Protein AF-A0A352RTJ4-F1 (afdb_monomer_lite)

Sequence (80 aa):
AARVLRGRKVASGVSLKVAPASLRDQLQAASEGTLGVLMDAGAELLPNACNACAGYGATRFPAGSRAIASTARNFPGRMG

Secondary structure (DSSP, 8-state):
-HHHHTT--PPTT--EEE--SSHHHHHHHHHTTHHHHHHHTTEEEPPSS-GGGGT-GGGPPPTT------SS---TTTT-

Structure (mmCIF, N/CA/C/O backbone):
data_AF-A0A352RTJ4-F1
#
_entry.id   AF-A0A352RTJ4-F1
#
loop_
_atom_site.group_PDB
_atom_site.id
_atom_site.type_symbol
_atom_site.label_atom_id
_atom_site.label_alt_id
_atom_site.label_comp_id
_atom_site.label_asym_id
_atom_site.label_entity_id
_atom_site.label_seq_id
_atom_site.pdbx_PDB_ins_code
_atom_site.Cartn_x
_atom_site.Cartn_y
_atom_site.Cartn_z
_atom_site.occupancy
_atom_site.B_iso_or_equiv
_atom_site.auth_seq_id
_atom_site.auth_comp_id
_atom_site.auth_asym_id
_atom_site.auth_atom_id
_atom_site.pdbx_PDB_model_num
ATOM 1 N N . ALA A 1 1 ? -12.212 2.997 -0.066 1.00 93.62 1 ALA A N 1
ATOM 2 C CA . ALA A 1 1 ? -11.645 1.640 0.101 1.00 93.62 1 ALA A CA 1
ATOM 3 C C . ALA A 1 1 ? -12.286 0.880 1.267 1.00 93.62 1 ALA A C 1
ATOM 5 O O . ALA A 1 1 ? -12.951 -0.114 1.009 1.00 93.62 1 ALA A O 1
ATOM 6 N N . ALA A 1 2 ? -12.182 1.365 2.514 1.00 97.19 2 ALA A N 1
ATOM 7 C CA . ALA A 1 2 ? -12.675 0.659 3.708 1.00 97.19 2 ALA A CA 1
ATOM 8 C C . ALA A 1 2 ? -14.139 0.185 3.618 1.00 97.19 2 ALA A C 1
ATOM 10 O O . ALA A 1 2 ? -14.421 -0.973 3.892 1.00 97.19 2 ALA A O 1
ATOM 11 N N . ARG A 1 3 ? -15.067 1.025 3.132 1.00 98.00 3 ARG A N 1
ATOM 12 C CA . ARG A 1 3 ? -16.477 0.630 2.932 1.00 98.00 3 ARG A CA 1
ATOM 13 C C . ARG A 1 3 ? -16.653 -0.625 2.063 1.00 98.00 3 ARG A C 1
ATOM 15 O O . ARG A 1 3 ? -17.547 -1.413 2.327 1.00 98.00 3 ARG A O 1
ATOM 22 N N . VAL A 1 4 ? -15.815 -0.802 1.040 1.00 97.50 4 VAL A N 1
ATOM 23 C CA . VAL A 1 4 ? -15.870 -1.959 0.128 1.00 97.50 4 VAL A CA 1
ATOM 24 C C . VAL A 1 4 ? -15.214 -3.190 0.756 1.00 97.50 4 VAL A C 1
ATOM 26 O O . VAL A 1 4 ? -15.682 -4.305 0.553 1.00 97.50 4 VAL A O 1
ATOM 29 N N . LEU A 1 5 ? -14.137 -2.986 1.519 1.00 97.50 5 LEU A N 1
ATOM 30 C CA . LEU A 1 5 ? -13.342 -4.060 2.118 1.00 97.50 5 LEU A CA 1
ATOM 31 C C . LEU A 1 5 ? -13.871 -4.546 3.475 1.00 97.50 5 LEU A C 1
ATOM 33 O O . LEU A 1 5 ? -13.424 -5.579 3.961 1.00 97.50 5 LEU A O 1
ATOM 37 N N . ARG A 1 6 ? -14.833 -3.843 4.082 1.00 97.88 6 ARG A N 1
ATOM 38 C CA . ARG A 1 6 ? -15.426 -4.228 5.368 1.00 97.88 6 ARG A CA 1
ATOM 39 C C . ARG A 1 6 ? -15.987 -5.652 5.313 1.00 97.88 6 ARG A C 1
ATOM 41 O O . ARG A 1 6 ? -16.831 -5.957 4.474 1.00 97.88 6 ARG A O 1
ATOM 48 N N . GLY A 1 7 ? -15.508 -6.506 6.221 1.00 97.56 7 GLY A N 1
ATOM 49 C CA . GLY A 1 7 ? -15.894 -7.919 6.303 1.00 97.56 7 GLY A CA 1
ATOM 50 C C . GLY A 1 7 ? -15.329 -8.804 5.186 1.00 97.56 7 GLY A C 1
ATOM 51 O O . GLY A 1 7 ? -15.724 -9.960 5.072 1.00 97.56 7 GLY A O 1
ATOM 52 N N . ARG A 1 8 ? -14.423 -8.285 4.349 1.00 98.06 8 ARG A N 1
ATOM 53 C CA . ARG A 1 8 ? -13.767 -9.026 3.266 1.00 98.06 8 ARG A CA 1
ATOM 54 C C . ARG A 1 8 ? -12.278 -9.168 3.554 1.00 98.06 8 ARG A C 1
ATOM 56 O O . ARG A 1 8 ? -11.712 -8.419 4.343 1.00 98.06 8 ARG A O 1
ATOM 63 N N . LYS A 1 9 ? -11.641 -10.120 2.878 1.00 97.88 9 LYS A N 1
ATOM 64 C CA . LYS A 1 9 ? -10.190 -10.316 2.890 1.00 97.88 9 LYS A CA 1
ATOM 65 C C . LYS A 1 9 ? -9.655 -10.183 1.472 1.00 97.88 9 LYS A C 1
ATOM 67 O O . LYS A 1 9 ? -10.355 -10.502 0.509 1.00 97.88 9 LYS A O 1
ATOM 72 N N . VAL A 1 10 ? -8.429 -9.692 1.351 1.00 97.44 10 VAL A N 1
ATOM 73 C CA . VAL A 1 10 ? -7.691 -9.693 0.089 1.00 97.44 10 VAL A CA 1
ATOM 74 C C . VAL A 1 10 ? -7.546 -11.141 -0.390 1.00 97.44 10 VAL A C 1
ATOM 76 O O . VAL A 1 10 ? -7.321 -12.051 0.406 1.00 97.44 10 VAL A O 1
ATOM 79 N N . ALA A 1 11 ? -7.745 -11.360 -1.690 1.00 97.75 11 ALA A N 1
ATOM 80 C CA . ALA A 1 11 ? -7.675 -12.687 -2.289 1.00 97.75 11 ALA A CA 1
ATOM 81 C C . ALA A 1 11 ? -6.256 -13.274 -2.207 1.00 97.75 11 ALA A C 1
ATOM 83 O O . ALA A 1 11 ? -5.266 -12.542 -2.233 1.00 97.75 11 ALA A O 1
ATOM 84 N N . SER A 1 12 ? -6.160 -14.606 -2.171 1.00 96.44 12 SER A N 1
ATOM 85 C CA . SER A 1 12 ? -4.869 -15.295 -2.247 1.00 96.44 12 SER A CA 1
ATOM 86 C C . SER A 1 12 ? -4.104 -14.891 -3.513 1.00 96.44 12 SER A C 1
ATOM 88 O O . SER A 1 12 ? -4.694 -14.761 -4.586 1.00 96.44 12 SER A O 1
ATOM 90 N N . GLY A 1 13 ? -2.795 -14.667 -3.380 1.00 94.62 13 GLY A N 1
ATOM 91 C CA . GLY A 1 13 ? -1.930 -14.220 -4.477 1.00 94.62 13 GLY A CA 1
ATOM 92 C C . GLY A 1 13 ? -2.029 -12.728 -4.817 1.00 94.62 13 GLY A C 1
ATOM 93 O O . GLY A 1 13 ? -1.351 -12.277 -5.737 1.00 94.62 13 GLY A O 1
ATOM 94 N N . VAL A 1 14 ? -2.831 -11.946 -4.085 1.00 95.75 14 VAL A N 1
ATOM 95 C CA . VAL A 1 14 ? -2.931 -10.489 -4.248 1.00 95.75 14 VAL A CA 1
ATOM 96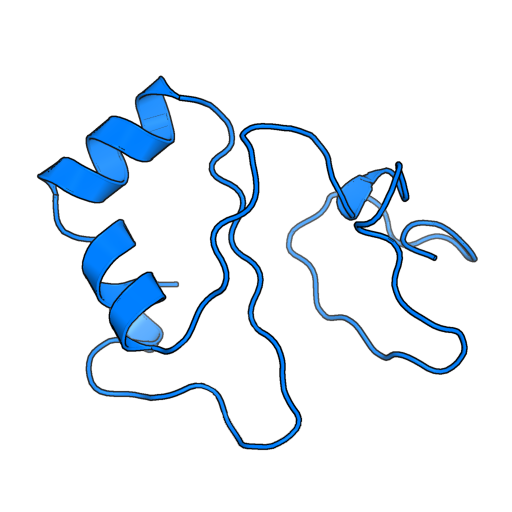 C C . VAL A 1 14 ? -2.355 -9.791 -3.018 1.00 95.75 14 VAL A C 1
ATOM 98 O O . VAL A 1 14 ? -2.655 -10.158 -1.888 1.00 95.75 14 VAL A O 1
ATOM 101 N N . SER A 1 15 ? -1.553 -8.747 -3.232 1.00 94.00 15 SER A N 1
ATOM 102 C CA . SER A 1 15 ? -1.081 -7.861 -2.162 1.00 94.00 15 SER A CA 1
ATOM 103 C C . SER A 1 15 ? -1.809 -6.521 -2.218 1.00 94.00 15 SER A C 1
ATOM 105 O O . SER A 1 15 ? -1.807 -5.865 -3.264 1.00 94.00 15 SER A O 1
ATOM 107 N N . LEU A 1 16 ? -2.373 -6.077 -1.096 1.00 95.81 16 LEU A N 1
ATOM 108 C CA . LEU A 1 16 ? -2.938 -4.737 -0.951 1.00 95.81 16 LEU A CA 1
ATOM 109 C C . LEU A 1 16 ? -1.977 -3.871 -0.139 1.00 95.81 16 LEU A C 1
ATOM 111 O O . LEU A 1 16 ? -1.722 -4.169 1.020 1.00 95.81 16 LEU A O 1
ATOM 115 N N . LYS A 1 17 ? -1.480 -2.785 -0.732 1.00 93.75 17 LYS A N 1
ATOM 116 C CA . LYS A 1 17 ? -0.593 -1.826 -0.063 1.00 93.75 17 LYS A CA 1
ATOM 117 C C . LYS A 1 17 ? -1.328 -0.512 0.171 1.00 93.75 17 LYS A C 1
ATOM 119 O O . LYS A 1 17 ? -1.945 0.019 -0.753 1.00 93.75 17 LYS A O 1
ATOM 124 N N . VAL A 1 18 ? -1.261 0.017 1.387 1.00 95.19 18 VAL A N 1
ATOM 125 C CA . VAL A 1 18 ? -1.916 1.269 1.790 1.00 95.19 18 VAL A CA 1
ATOM 126 C C . VAL A 1 18 ? -0.857 2.230 2.306 1.00 95.19 18 VAL A C 1
ATOM 128 O O . VAL A 1 18 ? -0.128 1.908 3.233 1.00 95.19 18 VAL A O 1
ATOM 131 N N . ALA A 1 19 ? -0.783 3.421 1.718 1.00 93.06 19 ALA A N 1
ATOM 132 C CA . ALA A 1 19 ? 0.117 4.488 2.144 1.00 93.06 19 ALA A CA 1
ATOM 133 C C . ALA A 1 19 ? -0.711 5.756 2.409 1.00 93.06 19 ALA A C 1
ATOM 135 O O . ALA A 1 19 ? -1.174 6.379 1.449 1.00 93.06 19 ALA A O 1
ATOM 136 N N . PRO A 1 20 ? -0.954 6.135 3.675 1.00 95.12 20 PRO A N 1
ATOM 137 C CA . PRO A 1 20 ? -1.607 7.398 3.988 1.00 95.12 20 PRO A CA 1
ATOM 138 C C . PRO A 1 20 ? -0.745 8.571 3.515 1.00 95.12 20 PRO A C 1
ATOM 140 O O . PRO A 1 20 ? 0.480 8.540 3.662 1.00 95.12 20 PRO A O 1
ATOM 143 N N . ALA A 1 21 ? -1.385 9.607 2.970 1.00 93.88 21 ALA A N 1
ATOM 144 C CA . ALA A 1 21 ? -0.695 10.744 2.360 1.00 93.88 21 ALA A CA 1
ATOM 145 C C . ALA A 1 21 ? 0.161 11.539 3.361 1.00 93.88 21 ALA A C 1
ATOM 147 O O . ALA A 1 21 ? 1.183 12.111 2.985 1.00 93.88 21 ALA A O 1
ATOM 148 N N . SER A 1 22 ? -0.226 11.539 4.636 1.00 96.06 22 SER A N 1
ATOM 149 C CA . SER A 1 22 ? 0.513 12.166 5.725 1.00 96.06 22 SER A CA 1
ATOM 150 C C . SER A 1 22 ? 0.309 11.413 7.043 1.00 96.06 22 SER A C 1
ATOM 152 O O . SER A 1 22 ? -0.629 10.623 7.184 1.00 96.06 22 SER A O 1
ATOM 154 N N . LEU A 1 23 ? 1.152 11.705 8.039 1.00 97.06 23 LEU A N 1
ATOM 155 C CA . LEU A 1 23 ? 0.964 11.202 9.404 1.00 97.06 23 LEU A CA 1
ATOM 156 C C . LEU A 1 23 ? -0.384 11.656 9.990 1.00 97.06 23 LEU A C 1
ATOM 158 O O . LEU A 1 23 ? -1.056 10.883 10.666 1.00 97.06 23 LEU A O 1
ATOM 162 N N . ARG A 1 24 ? -0.810 12.889 9.692 1.00 98.06 24 ARG A N 1
ATOM 163 C CA . ARG A 1 24 ? -2.110 13.414 10.128 1.00 98.06 24 ARG A CA 1
ATOM 164 C C . ARG A 1 24 ? -3.261 12.565 9.585 1.00 98.06 24 ARG A C 1
ATOM 166 O O . ARG A 1 24 ? -4.126 12.165 10.359 1.00 98.06 24 ARG A O 1
ATOM 173 N N . ASP A 1 25 ? -3.241 12.256 8.289 1.00 97.69 25 ASP A N 1
ATOM 174 C CA . ASP A 1 25 ? -4.283 11.437 7.657 1.00 97.69 25 ASP A CA 1
ATOM 175 C C . ASP A 1 25 ? -4.271 10.005 8.190 1.00 97.69 25 ASP A C 1
ATOM 177 O O . ASP A 1 25 ? -5.324 9.404 8.380 1.00 97.69 25 ASP A O 1
ATOM 181 N N . GLN A 1 26 ? -3.085 9.460 8.476 1.00 98.00 26 GLN A N 1
ATOM 182 C CA . GLN A 1 26 ? -2.957 8.149 9.105 1.00 98.00 26 GLN A CA 1
ATOM 183 C C . GLN A 1 26 ? -3.612 8.115 10.488 1.00 98.00 26 GLN A C 1
ATOM 185 O O . GLN A 1 26 ? -4.370 7.190 10.777 1.00 98.00 26 GLN A O 1
ATOM 190 N N . LEU A 1 27 ? -3.330 9.111 11.333 1.00 98.31 27 LEU A N 1
ATOM 191 C CA . LEU A 1 27 ? -3.892 9.200 12.682 1.00 98.31 27 LEU A CA 1
ATOM 192 C C . LEU A 1 27 ? -5.410 9.384 12.648 1.00 98.31 27 LEU A C 1
ATOM 194 O O . LEU A 1 27 ? -6.116 8.741 13.421 1.00 98.31 27 LEU A O 1
ATOM 198 N N . GLN A 1 28 ? -5.918 10.205 11.726 1.00 98.50 28 GLN A N 1
ATOM 199 C CA . GLN A 1 28 ? -7.357 10.360 11.530 1.00 98.50 28 GLN A CA 1
ATOM 200 C C . GLN A 1 28 ? -8.002 9.054 11.053 1.00 98.50 28 GLN A C 1
ATOM 202 O O . GLN A 1 28 ? -8.993 8.615 11.626 1.00 98.50 28 GLN A O 1
ATOM 207 N N . ALA A 1 29 ? -7.419 8.389 10.051 1.00 98.25 29 ALA A N 1
ATOM 208 C CA . ALA A 1 29 ? -7.932 7.117 9.549 1.00 98.25 29 ALA A CA 1
ATOM 209 C C . ALA A 1 29 ? -7.924 6.026 10.633 1.00 98.25 29 ALA A C 1
ATOM 211 O O . ALA A 1 29 ? -8.797 5.158 10.640 1.00 98.25 29 ALA A O 1
ATOM 212 N N . ALA A 1 30 ? -6.945 6.055 11.540 1.00 97.94 30 ALA A N 1
ATOM 213 C CA . ALA A 1 30 ? -6.908 5.186 12.709 1.00 97.94 30 ALA A CA 1
ATOM 214 C C . ALA A 1 30 ? -8.038 5.505 13.696 1.00 97.94 30 ALA A C 1
ATOM 216 O O . ALA A 1 30 ? -8.763 4.590 14.083 1.00 97.94 30 ALA A O 1
ATOM 217 N N . SER A 1 31 ? -8.224 6.777 14.069 1.00 98.38 31 SER A N 1
ATOM 218 C CA . SER A 1 31 ? -9.222 7.170 15.072 1.00 98.38 31 SER A CA 1
ATOM 219 C C . SER A 1 31 ? -10.662 6.938 14.612 1.00 98.38 31 SER A C 1
ATOM 221 O O . SER A 1 31 ? -11.499 6.528 15.409 1.00 98.38 31 SER A O 1
ATOM 223 N N . GLU A 1 32 ? -10.951 7.126 13.324 1.00 97.88 32 GLU A N 1
ATOM 224 C CA . GLU A 1 32 ? -12.282 6.881 12.750 1.00 97.88 32 GLU A CA 1
ATOM 225 C C . GLU A 1 32 ? -12.522 5.403 12.365 1.00 97.88 32 GLU A C 1
ATOM 227 O O . GLU A 1 32 ? -13.591 5.045 11.867 1.00 97.88 32 GLU A O 1
ATOM 232 N N . GLY A 1 33 ? -11.526 4.528 12.557 1.00 97.62 33 GLY A N 1
ATOM 233 C CA . GLY A 1 33 ? -11.609 3.091 12.271 1.00 97.62 33 GLY A CA 1
ATOM 234 C C . GLY A 1 33 ? -11.449 2.705 10.794 1.00 97.62 33 GLY A C 1
ATOM 235 O O . GLY A 1 33 ? -11.460 1.517 10.463 1.00 97.62 33 GLY A O 1
ATOM 236 N N . THR A 1 34 ? -11.254 3.670 9.891 1.00 98.44 34 THR A N 1
ATOM 237 C CA . THR A 1 34 ? -10.977 3.424 8.465 1.00 98.44 34 THR A CA 1
ATOM 238 C C . THR A 1 34 ? -9.734 2.557 8.278 1.00 98.44 34 THR A C 1
ATOM 240 O O . THR A 1 34 ? -9.774 1.592 7.512 1.00 98.44 34 THR A O 1
ATOM 243 N N . LEU A 1 35 ? -8.640 2.873 8.976 1.00 98.12 35 LEU A N 1
ATOM 244 C CA . LEU A 1 35 ? -7.382 2.133 8.879 1.00 98.12 35 LEU A CA 1
ATOM 245 C C . LEU A 1 35 ? -7.540 0.703 9.401 1.00 98.12 35 LEU A C 1
ATOM 247 O O . LEU A 1 35 ? -7.062 -0.223 8.751 1.00 98.12 35 LEU A O 1
ATOM 251 N N . GLY A 1 36 ? -8.271 0.519 10.505 1.00 98.25 36 GLY A N 1
ATOM 252 C CA . GLY A 1 36 ? -8.562 -0.800 11.072 1.00 98.25 36 GLY A CA 1
ATOM 253 C C . GLY A 1 36 ? -9.222 -1.725 10.053 1.00 98.25 36 GLY A C 1
ATOM 254 O O . GLY A 1 36 ? -8.710 -2.804 9.790 1.00 98.25 36 GLY A O 1
ATOM 255 N N . VAL A 1 37 ? -10.258 -1.253 9.351 1.00 98.56 37 VAL A N 1
ATOM 256 C CA . VAL A 1 37 ? -10.930 -2.044 8.301 1.00 98.56 37 VAL A CA 1
ATOM 257 C C . VAL A 1 37 ? -9.979 -2.454 7.168 1.00 98.56 37 VAL A C 1
ATOM 259 O O . VAL A 1 37 ? -10.121 -3.535 6.600 1.00 98.56 37 VAL A O 1
ATOM 262 N N . LEU A 1 38 ? -9.022 -1.596 6.801 1.00 98.31 38 LEU A N 1
ATOM 263 C CA . LEU A 1 38 ? -8.037 -1.923 5.766 1.00 98.31 38 LEU A CA 1
ATOM 264 C C . LEU A 1 38 ? -7.038 -2.976 6.258 1.00 98.31 38 LEU A C 1
ATOM 266 O O . LEU A 1 38 ? -6.738 -3.910 5.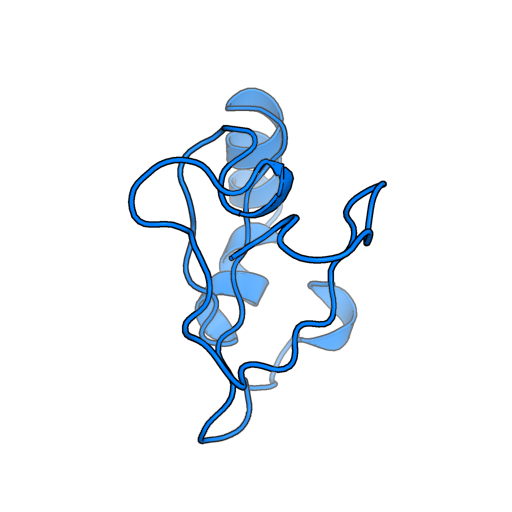516 1.00 98.31 38 LEU A O 1
ATOM 270 N N . MET A 1 39 ? -6.558 -2.848 7.497 1.00 98.25 39 MET A N 1
ATOM 271 C CA . MET A 1 39 ? -5.659 -3.828 8.117 1.00 98.25 39 MET A CA 1
ATOM 272 C C . MET A 1 39 ? -6.361 -5.176 8.295 1.00 98.25 39 MET A C 1
ATOM 274 O O . MET A 1 39 ? -5.813 -6.210 7.920 1.00 98.25 39 MET A O 1
ATOM 278 N N . ASP A 1 40 ? -7.619 -5.163 8.737 1.00 98.31 40 ASP A N 1
ATOM 279 C CA . ASP A 1 40 ? -8.458 -6.353 8.838 1.00 98.31 40 ASP A CA 1
ATOM 280 C C . ASP A 1 40 ? -8.632 -7.032 7.483 1.00 98.31 40 ASP A C 1
ATOM 282 O O . ASP A 1 40 ? -8.665 -8.255 7.420 1.00 98.31 40 ASP A O 1
ATOM 286 N N . ALA A 1 41 ? -8.693 -6.290 6.378 1.00 98.31 41 ALA A N 1
ATOM 287 C CA . ALA A 1 41 ? -8.756 -6.890 5.049 1.00 98.31 41 ALA A CA 1
ATOM 288 C C . ALA A 1 41 ? -7.444 -7.579 4.621 1.00 98.31 41 ALA A C 1
ATOM 290 O O . ALA A 1 41 ? -7.452 -8.318 3.637 1.00 98.31 41 ALA A O 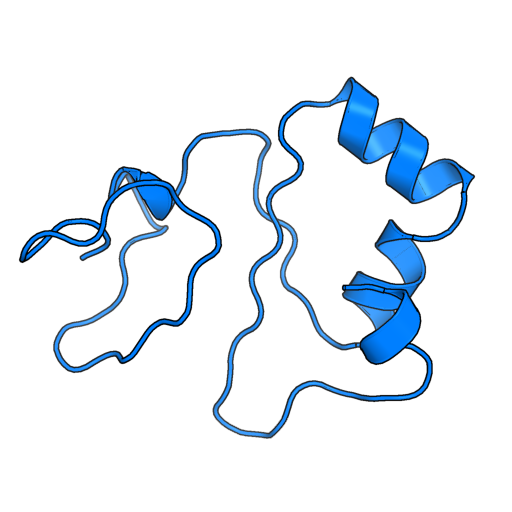1
ATOM 291 N N . GLY A 1 42 ? -6.343 -7.387 5.353 1.00 97.81 42 GLY A N 1
ATOM 292 C CA . GLY A 1 42 ? -5.013 -7.906 5.026 1.00 97.81 42 GLY A CA 1
ATOM 293 C C . GLY A 1 42 ? -4.147 -6.915 4.248 1.00 97.81 42 GLY A C 1
ATOM 294 O O . GLY A 1 42 ? -3.287 -7.335 3.477 1.00 97.81 42 GLY A O 1
ATOM 295 N N . ALA A 1 43 ? -4.395 -5.609 4.386 1.00 97.25 43 ALA A N 1
ATOM 296 C CA . ALA A 1 43 ? -3.538 -4.599 3.779 1.00 97.25 43 ALA A CA 1
ATOM 297 C C . ALA A 1 43 ? -2.199 -4.455 4.520 1.00 97.25 43 ALA A C 1
ATOM 299 O O . ALA A 1 43 ? -2.148 -4.455 5.747 1.00 97.25 43 ALA A O 1
ATOM 300 N N . GLU A 1 44 ? -1.130 -4.237 3.763 1.00 95.12 44 GLU A N 1
ATOM 301 C CA . GLU A 1 44 ? 0.179 -3.815 4.255 1.00 95.12 44 GLU A CA 1
ATOM 302 C C . GLU A 1 44 ? 0.207 -2.284 4.369 1.00 95.12 44 GLU A C 1
ATOM 304 O O . GLU A 1 44 ? -0.009 -1.574 3.379 1.00 95.12 44 GLU A O 1
ATOM 309 N N . LEU A 1 45 ? 0.468 -1.766 5.572 1.00 94.62 45 LEU A N 1
ATOM 310 C CA . LEU A 1 45 ? 0.646 -0.334 5.799 1.00 94.62 45 LEU A CA 1
ATOM 311 C C . LEU A 1 45 ? 2.081 0.080 5.459 1.00 94.62 45 LEU A C 1
ATOM 313 O O . LEU A 1 45 ? 3.035 -0.383 6.077 1.00 94.62 45 LEU A O 1
ATOM 317 N N . LEU A 1 46 ? 2.223 0.988 4.499 1.00 92.31 46 LEU A N 1
ATOM 318 C CA . LEU A 1 46 ? 3.505 1.564 4.108 1.00 92.31 46 LEU A CA 1
ATOM 319 C C . LEU A 1 46 ? 3.788 2.869 4.874 1.00 92.31 46 LEU A C 1
ATOM 321 O O . LEU A 1 46 ? 2.844 3.554 5.280 1.00 92.31 46 LEU A O 1
ATOM 325 N N . PRO A 1 47 ? 5.069 3.274 5.004 1.00 90.50 47 PRO A N 1
ATOM 326 C CA . PRO A 1 47 ? 5.436 4.576 5.558 1.00 90.50 47 PRO A CA 1
ATOM 327 C C . PRO A 1 47 ? 4.783 5.738 4.799 1.00 90.50 47 PRO A C 1
ATOM 329 O O . PRO A 1 47 ? 4.514 5.631 3.599 1.00 90.50 47 PRO A O 1
ATOM 332 N N . ASN A 1 48 ? 4.584 6.877 5.469 1.00 91.75 48 ASN A N 1
ATOM 333 C CA . ASN A 1 48 ? 4.047 8.094 4.848 1.00 91.75 48 ASN A CA 1
ATOM 334 C C . ASN A 1 48 ? 5.070 8.695 3.871 1.00 91.75 48 ASN A C 1
ATOM 336 O O . ASN A 1 48 ? 5.896 9.529 4.231 1.00 91.75 48 ASN A O 1
ATOM 340 N N . ALA A 1 49 ? 5.042 8.221 2.630 1.00 86.00 49 ALA A N 1
ATOM 341 C CA . ALA A 1 49 ? 5.942 8.620 1.560 1.00 86.00 49 ALA A CA 1
ATOM 342 C C . ALA A 1 49 ? 5.334 8.267 0.195 1.00 86.00 49 ALA A C 1
ATOM 344 O O . ALA A 1 49 ? 4.333 7.556 0.090 1.00 86.00 49 ALA A O 1
ATOM 345 N N . CYS A 1 50 ? 5.984 8.710 -0.882 1.00 80.69 50 CYS A N 1
ATOM 346 C CA . CYS A 1 50 ? 5.569 8.354 -2.239 1.00 80.69 50 CYS A CA 1
ATOM 347 C C . CYS A 1 50 ? 5.718 6.847 -2.543 1.00 80.69 50 CYS A C 1
ATOM 349 O O . CYS A 1 50 ? 4.961 6.331 -3.360 1.00 80.69 50 CYS A O 1
ATOM 351 N N . ASN A 1 51 ? 6.637 6.122 -1.892 1.00 84.62 51 ASN A N 1
ATOM 352 C CA . ASN A 1 51 ? 6.794 4.663 -2.021 1.00 84.62 51 ASN A CA 1
ATOM 353 C C . ASN A 1 51 ? 6.788 4.178 -3.493 1.00 84.62 51 ASN A C 1
ATOM 355 O O . ASN A 1 51 ? 7.457 4.751 -4.363 1.00 84.62 51 ASN A O 1
ATOM 359 N N . ALA A 1 52 ? 5.973 3.156 -3.776 1.00 83.12 52 ALA A N 1
ATOM 360 C CA . ALA A 1 52 ? 5.808 2.542 -5.083 1.00 83.12 52 ALA A CA 1
ATOM 361 C C . ALA A 1 52 ? 5.372 3.555 -6.151 1.00 83.12 52 ALA A C 1
ATOM 363 O O . ALA A 1 52 ? 5.735 3.391 -7.309 1.00 83.12 52 ALA A O 1
ATOM 364 N N . CYS A 1 53 ? 4.685 4.648 -5.779 1.00 83.56 53 CYS A N 1
ATOM 365 C CA . CYS A 1 53 ? 4.277 5.696 -6.722 1.00 83.56 53 CYS A CA 1
ATOM 366 C C . CYS A 1 53 ? 5.464 6.281 -7.483 1.00 83.56 53 CYS A C 1
ATOM 368 O O . CYS A 1 53 ? 5.305 6.675 -8.635 1.00 83.56 53 CYS A O 1
ATOM 370 N N . ALA A 1 54 ? 6.638 6.377 -6.860 1.00 79.00 54 ALA A N 1
ATOM 371 C CA . ALA A 1 54 ? 7.853 6.883 -7.494 1.00 79.00 54 ALA A CA 1
ATOM 372 C C . ALA A 1 54 ? 8.865 5.776 -7.833 1.00 79.00 54 ALA A C 1
ATOM 374 O O . ALA A 1 54 ? 9.938 6.086 -8.340 1.00 79.00 54 ALA A O 1
ATOM 375 N N . GLY A 1 55 ? 8.541 4.509 -7.546 1.00 75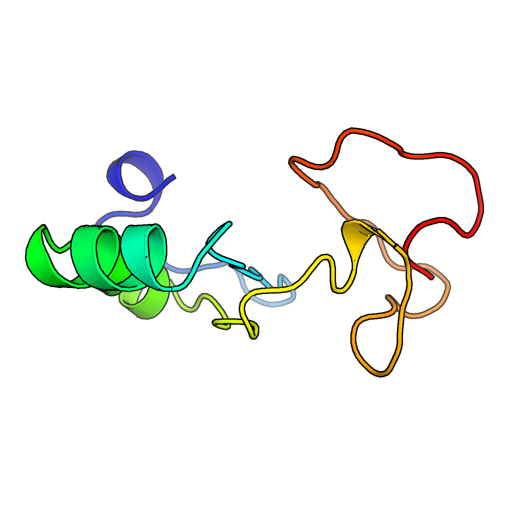.31 55 GLY A N 1
ATOM 376 C CA . GLY A 1 55 ? 9.464 3.394 -7.738 1.00 75.31 55 GLY A CA 1
ATOM 377 C C . GLY A 1 55 ? 10.720 3.519 -6.870 1.00 75.31 55 GLY A C 1
ATOM 378 O O . GLY A 1 55 ? 11.815 3.176 -7.311 1.00 75.31 55 GLY A O 1
ATOM 379 N N . TYR A 1 56 ? 10.613 4.049 -5.650 1.00 74.50 56 TYR A N 1
ATOM 380 C CA . TYR A 1 56 ? 11.771 4.235 -4.770 1.00 74.50 56 TYR A CA 1
ATOM 381 C C . TYR A 1 56 ? 11.950 3.093 -3.764 1.00 74.50 56 TYR A C 1
ATOM 383 O O . TYR A 1 56 ? 10.987 2.528 -3.239 1.00 74.50 56 TYR A O 1
ATOM 391 N N . GLY A 1 57 ? 13.218 2.786 -3.479 1.00 74.06 57 GLY A N 1
ATOM 392 C CA . GLY A 1 57 ? 13.623 1.834 -2.447 1.00 74.06 57 GLY A CA 1
ATOM 393 C C . GLY A 1 57 ? 13.015 0.439 -2.615 1.00 74.06 57 GLY A C 1
ATOM 394 O O . GLY A 1 57 ? 12.793 -0.036 -3.727 1.00 74.06 57 GLY A O 1
ATOM 395 N N . ALA A 1 58 ? 12.714 -0.200 -1.486 1.00 72.56 58 ALA A N 1
ATOM 396 C CA . ALA A 1 58 ? 12.184 -1.562 -1.411 1.00 72.56 58 ALA A CA 1
ATOM 397 C C . ALA A 1 58 ? 10.723 -1.708 -1.885 1.00 72.56 58 ALA A C 1
ATOM 399 O O . ALA A 1 58 ? 10.177 -2.806 -1.879 1.00 72.56 58 ALA A O 1
ATOM 400 N N . THR A 1 59 ? 10.068 -0.619 -2.301 1.00 76.44 59 THR A N 1
ATOM 401 C CA . THR A 1 59 ? 8.643 -0.631 -2.681 1.00 76.44 59 THR A CA 1
ATOM 402 C C . THR A 1 59 ? 8.403 -0.824 -4.181 1.00 76.44 59 THR A C 1
ATOM 404 O O . THR A 1 59 ? 7.281 -0.638 -4.650 1.00 76.44 59 THR A O 1
ATOM 407 N N . ARG A 1 60 ? 9.438 -1.219 -4.932 1.00 82.19 60 ARG A N 1
ATOM 408 C CA . ARG A 1 60 ? 9.338 -1.563 -6.357 1.00 82.19 60 ARG A CA 1
ATOM 409 C C . ARG A 1 60 ? 8.627 -2.897 -6.558 1.00 82.19 60 ARG A C 1
ATOM 411 O O . ARG A 1 60 ? 8.800 -3.827 -5.773 1.00 82.19 60 ARG A O 1
ATOM 418 N N . PHE A 1 61 ? 7.851 -2.995 -7.628 1.00 86.56 61 PHE A N 1
ATOM 419 C CA . PHE A 1 61 ? 7.240 -4.248 -8.041 1.00 86.56 61 PHE A CA 1
ATOM 420 C C . PHE A 1 61 ? 8.226 -5.090 -8.866 1.00 86.56 61 PHE A C 1
ATOM 422 O O . PHE A 1 61 ? 8.960 -4.538 -9.685 1.00 86.56 61 PHE A O 1
ATOM 429 N N . PRO A 1 62 ? 8.255 -6.421 -8.672 1.00 87.44 62 PRO A N 1
ATOM 430 C CA . PRO A 1 62 ? 9.042 -7.323 -9.507 1.00 87.44 62 PRO A CA 1
ATOM 431 C C . PRO A 1 62 ? 8.632 -7.275 -10.983 1.00 87.44 62 PRO A C 1
ATOM 433 O O . PRO A 1 62 ? 7.465 -7.025 -11.304 1.00 87.44 62 PRO A O 1
ATOM 436 N N . ALA A 1 63 ? 9.562 -7.622 -11.874 1.00 88.94 63 ALA A N 1
ATOM 437 C CA . ALA A 1 63 ? 9.267 -7.798 -13.292 1.00 88.94 63 ALA A CA 1
ATOM 438 C C . ALA A 1 63 ? 8.101 -8.785 -13.502 1.00 88.94 63 ALA A C 1
ATOM 440 O O . ALA A 1 63 ? 8.005 -9.809 -12.827 1.00 88.94 63 ALA A O 1
ATOM 441 N N . GLY A 1 64 ? 7.197 -8.460 -14.429 1.00 88.56 64 GLY A N 1
ATOM 442 C CA . GLY A 1 64 ? 6.000 -9.263 -14.711 1.00 88.56 64 GLY A CA 1
ATOM 443 C C . GLY A 1 64 ? 4.822 -9.038 -13.754 1.00 88.56 64 GLY A C 1
ATOM 444 O O . GLY A 1 64 ? 3.741 -9.580 -13.990 1.00 88.56 64 GLY A O 1
ATOM 445 N N . SER A 1 65 ? 4.983 -8.213 -12.714 1.00 90.38 65 SER A N 1
ATOM 446 C CA . SER A 1 65 ? 3.881 -7.848 -11.817 1.00 90.38 65 SER A CA 1
ATOM 447 C C . SER A 1 65 ? 2.819 -7.018 -12.533 1.00 90.38 65 SER A C 1
ATOM 449 O O . SER A 1 65 ? 3.115 -6.182 -13.386 1.00 90.38 65 SER A O 1
ATOM 451 N N . ARG A 1 66 ? 1.561 -7.198 -12.126 1.00 92.62 66 ARG A N 1
ATOM 452 C CA . ARG A 1 66 ? 0.438 -6.353 -12.545 1.00 92.62 66 ARG A CA 1
ATOM 453 C C . ARG A 1 66 ? -0.066 -5.583 -11.335 1.00 92.62 66 ARG A C 1
ATOM 455 O O . ARG A 1 66 ? -0.417 -6.190 -10.328 1.00 92.62 66 ARG A O 1
ATOM 462 N N . ALA A 1 67 ? -0.103 -4.258 -11.437 1.00 91.69 67 ALA A N 1
ATOM 463 C CA . ALA A 1 67 ? -0.531 -3.384 -10.353 1.00 91.69 67 ALA A CA 1
ATOM 464 C C . ALA A 1 67 ? -1.717 -2.516 -10.784 1.00 91.69 67 ALA A C 1
ATOM 466 O O . ALA A 1 67 ? -1.727 -1.955 -11.877 1.00 91.69 67 ALA A O 1
ATOM 467 N N . ILE A 1 68 ? -2.691 -2.376 -9.886 1.00 93.62 68 ILE A N 1
ATOM 468 C CA . ILE A 1 68 ? -3.737 -1.354 -9.956 1.00 93.62 68 ILE A CA 1
ATOM 469 C C . ILE A 1 68 ? -3.409 -0.347 -8.858 1.00 93.62 68 ILE A C 1
ATOM 471 O O . ILE A 1 68 ? -3.275 -0.728 -7.696 1.00 93.62 68 ILE A O 1
ATOM 475 N N . ALA A 1 69 ? -3.247 0.924 -9.217 1.00 91.81 69 ALA A N 1
ATOM 476 C CA . ALA A 1 69 ? -2.785 1.952 -8.294 1.00 91.81 69 ALA A CA 1
ATOM 477 C C . ALA A 1 69 ? -3.643 3.217 -8.392 1.00 91.81 69 ALA A C 1
ATOM 479 O O . ALA A 1 69 ? -4.100 3.587 -9.468 1.00 91.81 69 ALA A O 1
ATOM 480 N N . SER A 1 70 ? -3.810 3.910 -7.265 1.00 93.00 70 SER A N 1
ATOM 481 C CA . SER A 1 70 ? -4.445 5.233 -7.184 1.00 93.00 70 SER A CA 1
ATOM 482 C C . SER A 1 70 ? -3.441 6.378 -7.378 1.00 93.00 70 SER A C 1
ATOM 484 O O . SER A 1 70 ? -3.631 7.476 -6.858 1.00 93.00 70 SER A O 1
ATOM 486 N N . THR A 1 71 ? -2.317 6.106 -8.041 1.00 89.50 71 THR A N 1
ATOM 487 C CA . THR A 1 71 ? -1.244 7.072 -8.291 1.00 89.50 71 THR A CA 1
ATOM 488 C C . THR A 1 71 ? -1.520 7.854 -9.573 1.00 89.50 71 THR A C 1
ATOM 490 O O . THR A 1 71 ? -2.259 7.414 -10.446 1.00 89.50 71 THR A O 1
ATOM 493 N N . ALA A 1 72 ? -0.900 9.025 -9.717 1.00 89.25 72 ALA A N 1
ATOM 494 C CA . ALA A 1 72 ? -1.155 9.904 -10.860 1.00 89.25 72 ALA A CA 1
ATOM 495 C C . ALA A 1 72 ? -0.428 9.499 -12.162 1.00 89.25 72 ALA A C 1
ATOM 497 O O . ALA A 1 72 ? -0.627 10.138 -13.190 1.00 89.25 72 ALA A O 1
ATOM 498 N N . ARG A 1 73 ? 0.495 8.524 -12.126 1.00 89.69 73 ARG A N 1
ATOM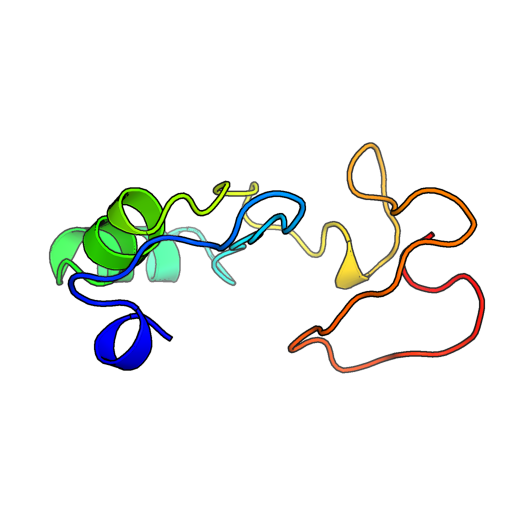 499 C CA . ARG A 1 73 ? 1.433 8.233 -13.230 1.00 89.69 73 ARG A CA 1
ATOM 500 C C . ARG A 1 73 ? 1.623 6.727 -13.417 1.00 89.69 73 ARG A C 1
ATOM 502 O O . ARG A 1 73 ? 1.794 6.020 -12.427 1.00 89.69 73 ARG A O 1
ATOM 509 N N . ASN A 1 74 ? 1.664 6.267 -14.671 1.00 92.56 74 ASN A N 1
ATOM 510 C CA . ASN A 1 74 ? 1.699 4.843 -15.048 1.00 92.56 74 ASN A CA 1
ATOM 511 C C . ASN A 1 74 ? 2.647 4.506 -16.226 1.00 92.56 74 ASN A C 1
ATOM 513 O O . ASN A 1 74 ? 2.464 3.483 -16.880 1.00 92.56 74 ASN A O 1
ATOM 517 N N . PHE A 1 75 ? 3.630 5.357 -16.534 1.00 91.12 75 PHE A N 1
ATOM 518 C CA . PHE A 1 75 ? 4.567 5.105 -17.639 1.00 91.12 75 PHE A CA 1
ATOM 519 C C . PHE A 1 75 ? 5.466 3.866 -17.395 1.00 91.12 75 PHE A C 1
ATOM 521 O O . PHE A 1 75 ? 5.595 3.424 -16.251 1.00 91.12 75 PHE A O 1
ATOM 528 N N . PRO A 1 76 ? 6.102 3.285 -18.432 1.00 89.38 76 PRO A N 1
ATOM 529 C CA . PRO A 1 76 ? 6.945 2.095 -18.274 1.00 89.38 76 PRO A CA 1
ATOM 530 C C . PRO A 1 76 ? 8.063 2.266 -17.231 1.00 89.38 76 PRO A C 1
ATOM 532 O O . PRO A 1 76 ? 8.727 3.300 -17.194 1.00 89.38 76 PRO A O 1
ATOM 535 N N . GLY A 1 77 ? 8.256 1.262 -16.366 1.00 86.38 77 GLY A N 1
ATOM 536 C CA . GLY A 1 77 ? 9.25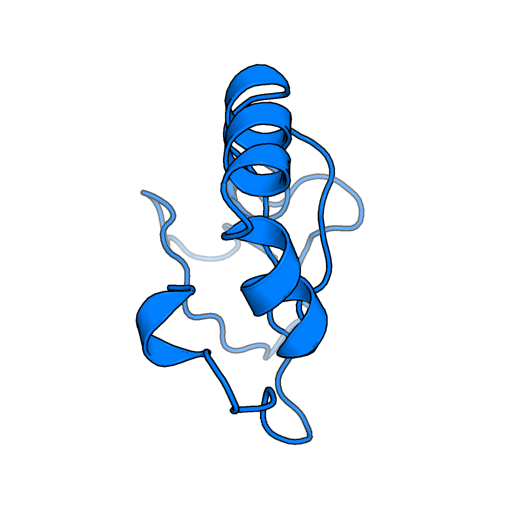9 1.267 -15.286 1.00 86.38 77 GLY A CA 1
ATOM 537 C C . GLY A 1 77 ? 8.920 2.165 -14.089 1.00 86.38 77 GLY A C 1
ATOM 538 O O . GLY A 1 77 ? 9.739 2.362 -13.193 1.00 86.38 77 GLY A O 1
ATOM 539 N N . ARG A 1 78 ? 7.712 2.744 -14.051 1.00 89.50 78 ARG A N 1
ATOM 540 C CA . ARG A 1 78 ? 7.335 3.748 -13.051 1.00 89.50 78 ARG A CA 1
ATOM 541 C C . ARG A 1 78 ? 7.351 3.246 -11.609 1.00 89.50 78 ARG A C 1
ATOM 543 O O . ARG A 1 78 ? 7.724 4.001 -10.714 1.00 89.50 78 ARG A O 1
ATOM 550 N N . MET A 1 79 ? 6.865 2.031 -11.380 1.00 90.31 79 MET A N 1
ATOM 551 C CA . MET A 1 79 ? 6.712 1.453 -10.041 1.00 90.31 79 MET A CA 1
ATOM 552 C C . MET A 1 79 ? 7.637 0.248 -9.835 1.00 90.31 79 MET A C 1
ATOM 554 O O . MET A 1 79 ? 7.435 -0.518 -8.896 1.00 90.31 79 MET A O 1
ATOM 558 N N . GLY A 1 80 ? 8.643 0.091 -10.697 1.00 86.25 80 GLY A N 1
ATOM 559 C CA . GLY A 1 80 ? 9.338 -1.175 -10.934 1.00 86.25 80 GLY A CA 1
ATOM 560 C C . GLY A 1 80 ? 9.141 -1.626 -12.369 1.00 86.25 80 GLY A C 1
ATOM 561 O O . GLY A 1 80 ? 8.004 -1.464 -12.872 1.00 86.25 80 GLY A O 1
#

Foldseek 3Di:
DLVVQAVAADDPPDAAEDAQQDPVRVVVCVVVCVVVSCVVNVHDYDYNDCQLQALDDPSADDPPDDDDDPHPDDDPPRSD

Radius of gyration: 13.21 Å; chains: 1; bounding box: 30×29×33 Å

pLDDT: mean 92.35, std 6.66, range [72.56, 98.56]